Protein AF-H0A6E3-F1 (afdb_monomer)

pLDDT: mean 89.05, std 9.25, range [50.0, 97.38]

Foldseek 3Di:
DDQDPVRDDDDFDDDVPDTPLQVCLLQVNADDPVVPDPDPVSVVSNVNCLVVCGDQNVDPDRDHPVRVVVVVD

Mean predicted aligned error: 4.82 Å

Nearest PDB structures (foldseek):
  4wrd-assembly1_A  TM=7.782E-01  e=9.774E-03  Staphylococcus aureus subsp. aureus COL
  7knw-assembly3_C  TM=6.550E-01  e=3.627E-02  Homo sapiens
  7knw-assembly2_B  TM=6.547E-01  e=3.627E-02  Homo sapiens
  7knx-assembly3_C  TM=7.749E-01  e=2.684E-01  Homo sapiens

Radius of gyration: 13.44 Å; Cα contacts (8 Å, |Δi|>4): 70; chains: 1; bounding box: 28×34×32 Å

Secondary structure (DSSP, 8-state):
-EE-TTSPEE---EETTEEHHHHHHHTTSS---TTT---SHHHHHHHHHHHTT-GGGGSSSPPPHHHHHHHT-

Structure (mmCIF, N/CA/C/O backbone):
data_AF-H0A6E3-F1
#
_entry.id   AF-H0A6E3-F1
#
loop_
_atom_site.group_PDB
_atom_site.id
_atom_site.type_symbol
_atom_site.label_atom_id
_atom_site.label_alt_id
_atom_site.label_comp_id
_atom_site.label_asym_id
_atom_site.label_entity_id
_atom_site.label_seq_id
_atom_site.pdbx_PDB_ins_code
_atom_site.Cartn_x
_atom_site.Cartn_y
_atom_site.Cartn_z
_atom_site.occupancy
_atom_site.B_iso_or_equiv
_a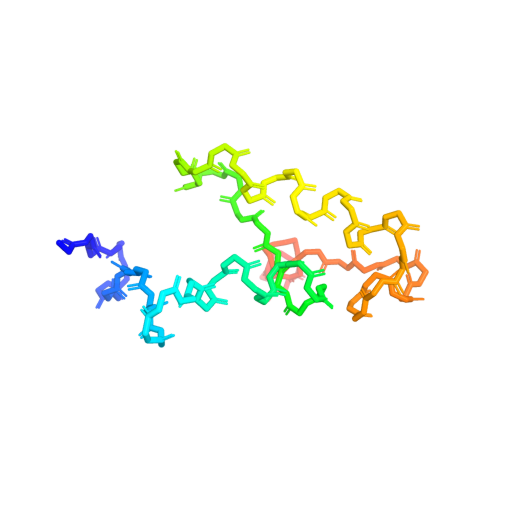tom_site.auth_seq_id
_atom_site.auth_comp_id
_atom_site.auth_asym_id
_atom_site.auth_atom_id
_atom_site.pdbx_PDB_model_num
ATOM 1 N N . MET A 1 1 ? -6.976 16.919 5.191 1.00 55.69 1 MET A N 1
ATOM 2 C CA . MET A 1 1 ? -6.968 16.329 3.839 1.00 55.69 1 MET A CA 1
ATOM 3 C C . MET A 1 1 ? -5.660 16.739 3.206 1.00 55.69 1 MET A C 1
ATOM 5 O O . MET A 1 1 ? -5.343 17.919 3.274 1.00 55.69 1 MET A O 1
ATOM 9 N N . ASP A 1 2 ? -4.869 15.780 2.737 1.00 65.56 2 ASP A N 1
ATOM 10 C CA . ASP A 1 2 ? -3.585 16.071 2.095 1.00 65.56 2 ASP A CA 1
ATOM 11 C C . ASP A 1 2 ? -3.849 16.151 0.587 1.00 65.56 2 ASP A C 1
ATOM 13 O O . ASP A 1 2 ? -4.507 15.264 0.041 1.00 65.56 2 ASP A O 1
ATOM 17 N N . VAL A 1 3 ? -3.448 17.237 -0.067 1.00 72.12 3 VAL A N 1
ATOM 18 C CA . VAL A 1 3 ? -3.586 17.39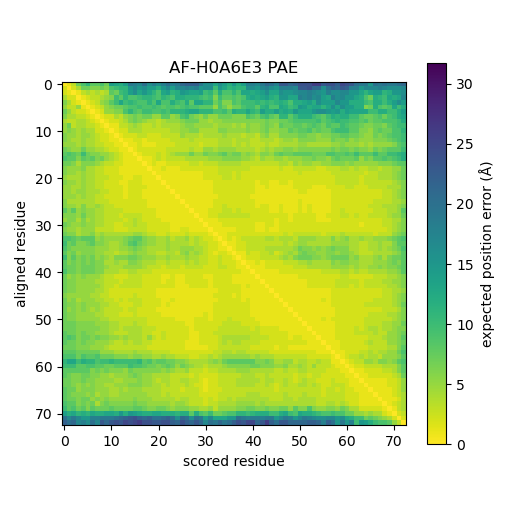5 -1.521 1.00 72.12 3 VAL A CA 1
ATOM 19 C C . VAL A 1 3 ? -2.199 17.209 -2.101 1.00 72.12 3 VAL A C 1
ATOM 21 O O . VAL A 1 3 ? -1.263 17.912 -1.720 1.00 72.12 3 VAL A O 1
ATOM 24 N N . ASP A 1 4 ? -2.037 16.218 -2.973 1.00 75.00 4 ASP A N 1
ATOM 25 C CA . ASP A 1 4 ? -0.728 15.978 -3.563 1.00 75.00 4 ASP A CA 1
ATOM 26 C C . ASP A 1 4 ? -0.388 16.999 -4.662 1.00 75.00 4 ASP A C 1
ATOM 28 O O . ASP A 1 4 ? -1.212 17.798 -5.097 1.00 75.00 4 ASP A O 1
ATOM 32 N N . ARG A 1 5 ? 0.856 16.956 -5.154 1.00 75.94 5 ARG A N 1
ATOM 33 C CA . ARG A 1 5 ? 1.368 17.862 -6.202 1.00 75.94 5 ARG A CA 1
ATOM 34 C C . ARG A 1 5 ? 0.630 17.793 -7.552 1.00 75.94 5 ARG A C 1
ATOM 36 O O . ARG A 1 5 ? 1.017 18.504 -8.473 1.00 75.94 5 ARG A O 1
ATOM 43 N N . TYR A 1 6 ? -0.336 16.888 -7.697 1.00 79.25 6 TYR A N 1
ATOM 44 C CA . TYR A 1 6 ? -1.170 16.711 -8.885 1.00 79.25 6 TYR A CA 1
ATOM 45 C C . TYR A 1 6 ? -2.643 17.043 -8.604 1.00 79.25 6 TYR A C 1
ATOM 47 O O . TYR A 1 6 ? -3.508 16.614 -9.363 1.00 79.25 6 TYR A O 1
ATOM 55 N N . ASP A 1 7 ? -2.920 17.774 -7.520 1.00 80.44 7 ASP A N 1
ATOM 56 C CA . ASP A 1 7 ? -4.255 18.236 -7.122 1.00 80.44 7 ASP A CA 1
ATOM 57 C C . ASP A 1 7 ? -5.235 17.098 -6.783 1.00 80.44 7 ASP A C 1
ATOM 59 O O . ASP A 1 7 ? -6.455 17.206 -6.905 1.00 80.44 7 ASP A O 1
ATOM 63 N N . ARG A 1 8 ? -4.693 15.953 -6.346 1.00 83.06 8 ARG A N 1
ATOM 64 C CA . ARG A 1 8 ? -5.494 14.805 -5.908 1.00 83.06 8 ARG A CA 1
ATOM 65 C C . ARG A 1 8 ? -5.659 14.842 -4.400 1.00 83.06 8 ARG A C 1
ATOM 67 O O . ARG A 1 8 ? -4.676 14.938 -3.666 1.00 83.06 8 ARG A O 1
ATOM 74 N N . THR A 1 9 ? -6.892 14.682 -3.930 1.00 82.00 9 THR A N 1
ATOM 75 C CA . THR A 1 9 ? -7.171 14.489 -2.505 1.00 82.00 9 THR A CA 1
ATOM 76 C C . THR A 1 9 ? -6.702 13.105 -2.056 1.00 82.00 9 THR A C 1
ATOM 78 O O . THR A 1 9 ? -7.169 12.083 -2.558 1.00 82.00 9 THR A O 1
ATOM 81 N N . VAL A 1 10 ? -5.795 13.068 -1.082 1.00 81.88 10 VAL A N 1
ATOM 82 C CA . VAL A 1 10 ? -5.298 11.849 -0.439 1.00 81.88 10 VAL A CA 1
ATOM 83 C C . VAL A 1 10 ? -5.981 11.684 0.916 1.00 81.88 10 VAL A C 1
ATOM 85 O O . VAL A 1 10 ? -6.001 12.597 1.750 1.00 81.88 10 VAL A O 1
ATOM 88 N N . GLY A 1 11 ? -6.540 10.498 1.146 1.00 84.50 11 GLY A N 1
ATOM 89 C CA . GLY A 1 11 ? -7.262 10.180 2.371 1.00 84.50 11 GLY A CA 1
ATOM 90 C C . GLY A 1 11 ? -7.305 8.687 2.679 1.00 84.50 11 GLY A C 1
ATOM 91 O O . GLY A 1 11 ? -6.996 7.841 1.838 1.00 84.50 11 GLY A O 1
ATOM 92 N N . ARG A 1 12 ? -7.698 8.379 3.917 1.00 87.06 12 ARG A N 1
ATOM 93 C CA . ARG A 1 12 ? -8.091 7.032 4.344 1.00 87.06 12 ARG A CA 1
ATOM 94 C C . ARG A 1 12 ? -9.600 6.909 4.221 1.00 87.06 12 ARG A C 1
ATOM 96 O O . ARG A 1 12 ? -10.323 7.817 4.627 1.00 87.06 12 ARG A O 1
ATOM 103 N N . ILE A 1 13 ? -10.050 5.802 3.647 1.00 89.94 13 ILE A N 1
ATOM 104 C CA . ILE A 1 13 ? -11.468 5.501 3.470 1.00 89.94 13 ILE A CA 1
ATOM 105 C C . ILE A 1 13 ? -11.830 4.412 4.469 1.00 89.94 13 ILE A C 1
ATOM 107 O O . ILE A 1 13 ? -11.147 3.392 4.547 1.00 89.94 13 ILE A O 1
ATOM 111 N N . TYR A 1 14 ? -12.915 4.631 5.206 1.00 92.50 14 TYR A N 1
ATOM 112 C CA . TYR A 1 14 ? -13.422 3.683 6.187 1.00 92.50 14 TYR A CA 1
ATOM 113 C C . TYR A 1 14 ? -14.810 3.186 5.797 1.00 92.50 14 TYR A C 1
ATOM 115 O O . TYR A 1 14 ? -15.653 3.960 5.342 1.00 92.50 14 TYR A O 1
ATOM 123 N N . THR A 1 15 ? -15.053 1.897 6.017 1.00 94.44 15 THR A N 1
ATOM 124 C CA . THR A 1 15 ? -16.385 1.283 5.947 1.00 94.44 15 THR A CA 1
ATOM 125 C C . THR A 1 15 ? -16.717 0.722 7.327 1.00 94.44 15 THR A C 1
ATOM 127 O O . THR A 1 15 ? -16.253 -0.346 7.723 1.00 94.44 15 THR A O 1
ATOM 130 N N . GLY A 1 16 ? -17.442 1.508 8.128 1.00 93.38 16 GLY A N 1
ATOM 131 C CA . GLY A 1 16 ? -17.586 1.233 9.559 1.00 93.38 16 GLY A CA 1
ATOM 132 C C . GLY A 1 16 ? -16.215 1.241 10.261 1.00 93.38 16 GLY A C 1
ATOM 133 O O . GLY A 1 16 ? -15.490 2.225 10.120 1.00 93.38 16 GLY A O 1
ATOM 134 N N . PRO A 1 17 ? -15.828 0.175 10.989 1.00 92.38 17 PRO A N 1
ATOM 135 C CA . PRO A 1 17 ? -14.525 0.096 11.654 1.00 92.38 17 PRO A CA 1
ATOM 136 C C . PRO A 1 17 ? -13.370 -0.296 10.713 1.00 92.38 17 PRO A C 1
ATOM 138 O O . PRO A 1 17 ? -12.221 -0.338 11.146 1.00 92.38 17 PRO A O 1
ATOM 141 N N . VAL A 1 18 ? -13.652 -0.629 9.448 1.00 92.12 1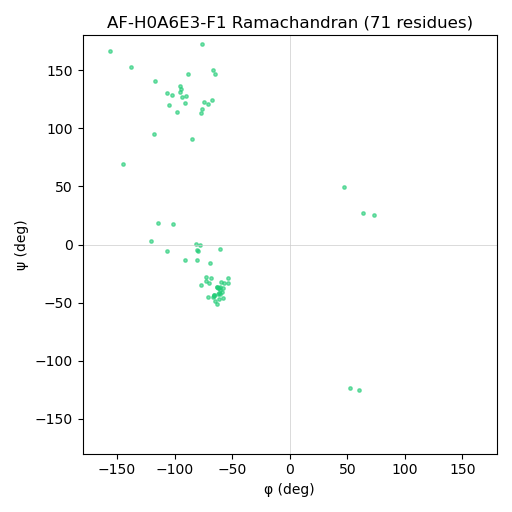8 VAL A N 1
ATOM 142 C CA . VAL A 1 18 ? -12.657 -1.172 8.513 1.00 92.12 18 VAL A CA 1
ATOM 143 C C . VAL A 1 18 ? -11.979 -0.050 7.740 1.00 92.12 18 VAL A C 1
ATOM 145 O O . VAL A 1 18 ? -12.646 0.670 6.999 1.00 92.12 18 VAL A O 1
ATOM 148 N N . ASP A 1 19 ? -10.653 0.046 7.844 1.00 94.44 19 ASP A N 1
ATOM 149 C CA . ASP A 1 19 ? -9.835 0.829 6.913 1.00 94.44 19 ASP A CA 1
ATOM 150 C C . ASP A 1 19 ? -9.664 0.065 5.593 1.00 94.44 19 ASP A C 1
ATOM 152 O O . ASP A 1 19 ? -8.992 -0.969 5.526 1.00 94.44 19 ASP A O 1
ATOM 156 N N . VAL A 1 20 ? -10.253 0.604 4.528 1.00 94.44 20 VAL A N 1
ATOM 157 C CA . VAL A 1 20 ? -10.231 0.001 3.191 1.00 94.44 20 VAL A CA 1
ATOM 158 C C . VAL A 1 20 ? -8.807 -0.079 2.637 1.00 94.44 20 VAL A C 1
ATOM 160 O O . VAL A 1 20 ? -8.456 -1.074 2.004 1.00 94.44 20 VAL A O 1
ATOM 163 N N . ASN A 1 21 ? -7.953 0.912 2.907 1.00 92.75 21 ASN A N 1
ATOM 164 C CA . ASN A 1 21 ? -6.573 0.910 2.417 1.00 92.75 21 ASN A CA 1
ATOM 165 C C . ASN A 1 21 ? -5.770 -0.231 3.053 1.00 92.75 21 ASN A C 1
ATOM 167 O O . ASN A 1 21 ? -5.048 -0.949 2.357 1.00 92.75 21 ASN A O 1
ATOM 171 N N . ALA A 1 22 ? -5.918 -0.415 4.368 1.00 94.81 22 ALA A N 1
ATOM 172 C CA . ALA A 1 22 ? -5.270 -1.505 5.091 1.00 94.81 22 ALA A CA 1
ATOM 173 C C . ALA A 1 22 ? -5.754 -2.868 4.586 1.00 94.81 22 ALA A C 1
ATOM 175 O O . ALA A 1 22 ? -4.946 -3.766 4.336 1.00 94.81 22 ALA A O 1
ATOM 176 N N . GLU A 1 23 ? -7.059 -2.999 4.351 1.00 96.31 23 GLU A N 1
ATOM 177 C CA . GLU A 1 23 ? -7.650 -4.236 3.856 1.00 96.31 23 GLU A CA 1
ATOM 178 C C . GLU A 1 23 ? -7.179 -4.586 2.438 1.00 96.31 23 GLU A C 1
ATOM 180 O O . GLU A 1 23 ? -6.782 -5.725 2.180 1.00 96.31 23 GLU A O 1
ATOM 185 N N . MET A 1 24 ? -7.118 -3.606 1.532 1.00 96.19 24 MET A N 1
ATOM 186 C CA . MET A 1 24 ? -6.583 -3.809 0.181 1.00 96.19 24 MET A CA 1
ATOM 187 C C . MET A 1 24 ? -5.130 -4.296 0.205 1.00 96.19 24 MET A C 1
ATOM 189 O O . MET A 1 24 ? -4.760 -5.191 -0.5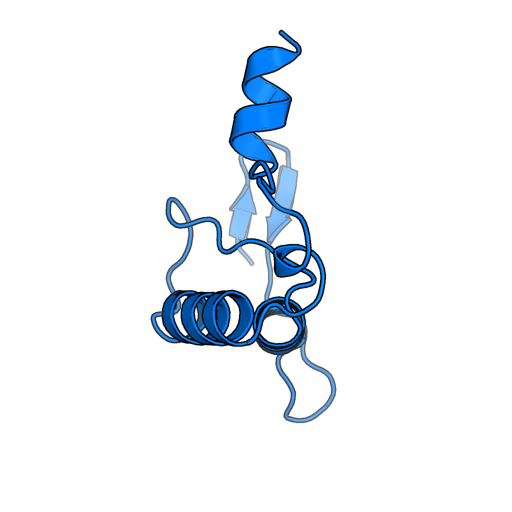59 1.00 96.19 24 MET A O 1
ATOM 193 N N . VAL A 1 25 ? -4.299 -3.747 1.095 1.00 96.56 25 VAL A N 1
ATOM 194 C CA . VAL A 1 25 ? -2.911 -4.201 1.267 1.00 96.56 25 VAL A CA 1
ATOM 195 C C . VAL A 1 25 ? -2.871 -5.625 1.829 1.00 96.56 25 VAL A C 1
ATOM 197 O O . VAL A 1 25 ? -2.156 -6.473 1.288 1.00 96.56 25 VAL A O 1
ATOM 200 N N . ARG A 1 26 ? -3.675 -5.926 2.856 1.00 96.44 26 ARG A N 1
ATOM 201 C CA . ARG A 1 26 ? -3.755 -7.253 3.496 1.00 96.44 26 ARG A CA 1
ATOM 202 C C . ARG A 1 26 ? -4.196 -8.359 2.530 1.00 96.44 26 ARG A C 1
ATOM 204 O O . ARG A 1 26 ? -3.702 -9.491 2.611 1.00 96.44 26 ARG A O 1
ATOM 211 N N . GLN A 1 27 ? -5.103 -8.034 1.609 1.00 96.94 27 GLN A N 1
ATOM 212 C CA . GLN A 1 27 ? -5.563 -8.932 0.545 1.00 96.94 27 GLN A CA 1
ATOM 213 C C . GLN A 1 27 ? -4.592 -9.010 -0.648 1.00 96.94 27 GLN A C 1
ATOM 215 O O . GLN A 1 27 ? -4.791 -9.820 -1.553 1.00 96.94 27 GLN A O 1
ATOM 220 N N . GLY A 1 28 ? -3.522 -8.209 -0.657 1.00 96.44 28 GLY A N 1
ATOM 221 C CA . GLY A 1 28 ? -2.544 -8.177 -1.744 1.00 96.44 28 GLY A CA 1
ATOM 222 C C . GLY A 1 28 ? -3.053 -7.499 -3.016 1.00 96.44 28 GLY A C 1
ATOM 223 O O . GLY A 1 28 ? -2.569 -7.811 -4.097 1.00 96.44 28 GLY A O 1
ATOM 224 N N . MET A 1 29 ? -4.029 -6.597 -2.905 1.00 95.69 29 MET A N 1
ATOM 225 C CA . MET A 1 29 ? -4.589 -5.826 -4.025 1.00 95.69 29 MET A CA 1
ATOM 226 C C . MET A 1 29 ? -3.879 -4.484 -4.242 1.00 95.69 29 MET A C 1
ATOM 228 O O . MET A 1 29 ? -4.079 -3.841 -5.270 1.00 95.69 29 MET A O 1
ATOM 232 N N . ALA A 1 30 ? -3.062 -4.044 -3.284 1.00 95.50 30 ALA A N 1
ATOM 233 C CA . ALA A 1 30 ? -2.390 -2.752 -3.325 1.00 95.50 30 ALA A CA 1
ATOM 234 C C . ALA A 1 30 ? -0.930 -2.837 -2.864 1.00 95.50 30 ALA A C 1
ATOM 236 O O . ALA A 1 30 ? -0.560 -3.674 -2.039 1.00 95.50 30 ALA A O 1
ATOM 237 N N . TRP A 1 31 ? -0.117 -1.913 -3.381 1.00 95.31 31 TRP A N 1
ATOM 238 C CA . TRP A 1 31 ? 1.251 -1.674 -2.933 1.00 95.31 31 TRP A CA 1
ATOM 239 C C . TRP A 1 31 ? 1.291 -0.534 -1.919 1.00 95.31 31 TRP A C 1
ATOM 241 O O . TRP A 1 31 ? 0.714 0.531 -2.135 1.00 95.31 31 TRP A O 1
ATOM 251 N N . VAL A 1 32 ? 2.056 -0.725 -0.852 1.00 94.56 32 VAL A N 1
ATOM 252 C CA . VAL A 1 32 ? 2.389 0.323 0.109 1.00 94.56 32 VAL A CA 1
ATOM 253 C C . VAL A 1 32 ? 3.447 1.220 -0.503 1.00 94.56 32 VAL A C 1
ATOM 255 O O . VAL A 1 32 ? 4.578 0.796 -0.756 1.00 94.56 32 VAL A O 1
ATOM 258 N N . TYR A 1 33 ? 3.090 2.483 -0.714 1.00 90.81 33 TYR A N 1
ATOM 259 C CA . TYR A 1 33 ? 4.033 3.460 -1.227 1.00 90.81 3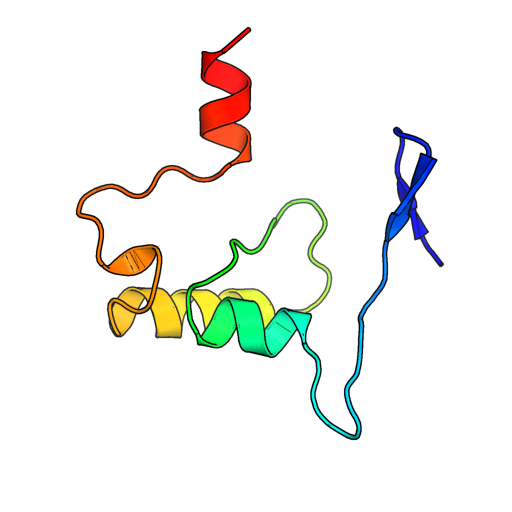3 TYR A CA 1
ATOM 260 C C . TYR A 1 33 ? 4.863 4.056 -0.086 1.00 90.81 33 TYR A C 1
ATOM 262 O O . TYR A 1 33 ? 4.491 5.053 0.531 1.00 90.81 33 TYR A O 1
ATOM 270 N N . THR A 1 34 ? 6.007 3.431 0.190 1.00 84.94 34 THR A N 1
ATOM 271 C CA 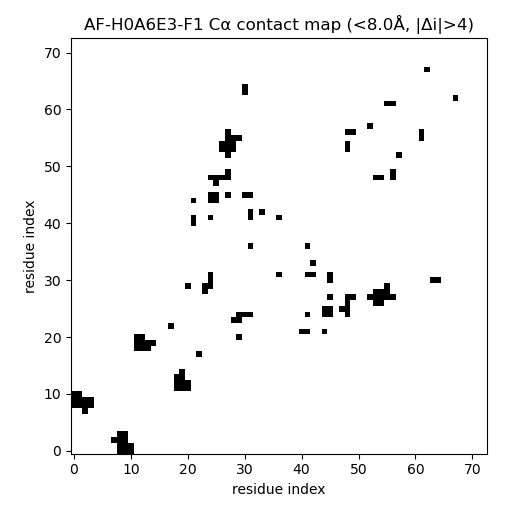. THR A 1 34 ? 6.864 3.734 1.351 1.00 84.94 34 THR A CA 1
ATOM 272 C C . THR A 1 34 ? 7.261 5.205 1.469 1.00 84.94 34 THR A C 1
ATOM 274 O O . THR A 1 34 ? 7.335 5.713 2.580 1.00 84.94 34 THR A O 1
ATOM 277 N N . ARG A 1 35 ? 7.442 5.917 0.347 1.00 84.75 35 ARG A N 1
ATOM 278 C CA . ARG A 1 35 ? 7.831 7.340 0.330 1.00 84.75 35 ARG A CA 1
ATOM 279 C C . ARG A 1 35 ? 6.839 8.265 1.043 1.00 84.75 35 ARG A C 1
ATOM 281 O O . ARG A 1 35 ? 7.257 9.283 1.583 1.00 84.75 35 ARG A O 1
ATOM 288 N N . TYR A 1 36 ? 5.548 7.941 1.010 1.00 82.56 36 TYR A N 1
ATOM 289 C CA . TYR A 1 36 ? 4.487 8.771 1.597 1.00 82.56 36 TYR A CA 1
ATOM 290 C C . TYR A 1 36 ? 3.697 8.039 2.681 1.00 82.56 36 TYR A C 1
ATOM 292 O O . TYR A 1 36 ? 2.737 8.580 3.227 1.00 82.56 36 TYR A O 1
ATOM 300 N N . ASN A 1 37 ? 4.093 6.810 3.005 1.00 86.94 37 ASN A N 1
ATOM 301 C CA . ASN A 1 37 ? 3.438 6.036 4.035 1.00 86.94 37 ASN A CA 1
ATOM 302 C C . ASN A 1 37 ? 3.818 6.563 5.424 1.00 86.94 37 ASN A C 1
ATOM 304 O O . ASN A 1 37 ? 4.993 6.583 5.783 1.00 86.94 37 ASN A O 1
ATOM 308 N N . ARG A 1 38 ? 2.812 6.940 6.214 1.00 85.75 38 ARG A N 1
ATOM 309 C CA . ARG A 1 38 ? 2.967 7.316 7.629 1.00 85.75 38 ARG A CA 1
ATOM 310 C C . ARG A 1 38 ? 2.427 6.252 8.587 1.00 85.75 38 ARG A C 1
ATOM 312 O O . ARG A 1 38 ? 2.579 6.405 9.792 1.00 85.75 38 ARG A O 1
ATOM 319 N N . ASP A 1 39 ? 1.796 5.201 8.063 1.00 88.88 39 ASP A N 1
ATOM 320 C CA . ASP A 1 39 ? 1.170 4.147 8.856 1.00 88.88 39 ASP A CA 1
ATOM 321 C C . ASP A 1 39 ? 2.120 2.935 8.972 1.00 88.88 39 ASP A C 1
ATOM 323 O O . ASP A 1 39 ? 2.423 2.292 7.959 1.00 88.88 39 ASP A O 1
ATOM 327 N N . PRO A 1 40 ? 2.630 2.611 10.174 1.00 89.50 40 PRO A N 1
ATOM 328 C CA . PRO A 1 40 ? 3.564 1.503 10.359 1.00 89.50 40 PRO A CA 1
ATOM 329 C C . PRO A 1 40 ? 2.920 0.121 10.165 1.00 89.50 40 PRO A C 1
ATOM 331 O O . PRO A 1 40 ? 3.647 -0.857 9.975 1.00 89.50 40 PRO A O 1
ATOM 334 N N . GLU A 1 41 ? 1.588 0.008 10.170 1.00 92.25 41 GLU A N 1
ATOM 335 C CA . GLU A 1 41 ? 0.908 -1.274 9.972 1.00 92.25 41 GLU A CA 1
ATOM 336 C C . GLU A 1 41 ? 0.892 -1.704 8.505 1.00 92.25 41 GLU A C 1
ATOM 338 O O . GLU A 1 41 ? 1.029 -2.893 8.207 1.00 92.25 41 GLU A O 1
ATOM 343 N N . LEU A 1 42 ? 0.788 -0.757 7.567 1.00 94.31 42 LEU A N 1
ATOM 344 C CA . LEU A 1 42 ? 0.688 -1.078 6.140 1.00 94.31 42 LEU A CA 1
ATOM 345 C C . LEU A 1 42 ? 1.879 -1.914 5.620 1.00 94.31 42 LEU A C 1
ATOM 347 O O . LEU A 1 42 ? 1.639 -2.930 4.961 1.00 94.31 42 LEU A O 1
ATOM 351 N N . PRO A 1 43 ? 3.155 -1.591 5.924 1.00 95.25 43 PRO A N 1
ATOM 352 C CA . PRO A 1 43 ? 4.291 -2.430 5.540 1.00 95.25 43 PRO A CA 1
ATOM 353 C C . PRO A 1 43 ? 4.206 -3.858 6.091 1.00 95.25 43 PRO A C 1
ATOM 355 O O . PRO A 1 43 ? 4.554 -4.803 5.379 1.00 95.25 43 PRO A O 1
ATOM 358 N N . ARG A 1 44 ? 3.711 -4.021 7.327 1.00 96.00 44 ARG A N 1
ATOM 359 C CA . ARG A 1 44 ? 3.516 -5.330 7.968 1.00 96.00 44 ARG A CA 1
ATOM 360 C C . ARG A 1 44 ? 2.465 -6.146 7.216 1.00 96.00 44 ARG A C 1
ATOM 362 O O . ARG A 1 44 ? 2.743 -7.277 6.826 1.00 96.00 44 ARG A O 1
ATOM 369 N N . LEU A 1 45 ? 1.312 -5.546 6.917 1.00 96.69 45 LEU A N 1
ATOM 370 C CA . LEU A 1 45 ? 0.241 -6.185 6.141 1.00 96.69 45 LEU A CA 1
ATOM 371 C C . LEU A 1 45 ? 0.699 -6.567 4.728 1.00 96.69 45 LEU A C 1
ATOM 373 O O . LEU A 1 45 ? 0.347 -7.633 4.223 1.00 96.69 45 LEU A O 1
ATOM 377 N N . GLN A 1 46 ? 1.530 -5.737 4.094 1.00 96.81 46 GLN A N 1
ATOM 378 C CA . GLN A 1 46 ? 2.099 -6.067 2.791 1.00 96.81 46 GLN A CA 1
ATOM 379 C C . GLN A 1 46 ? 3.040 -7.273 2.876 1.00 96.81 46 GLN A C 1
ATOM 381 O O . GLN A 1 46 ? 3.007 -8.137 2.000 1.00 96.81 46 GLN A O 1
ATOM 386 N N . ALA A 1 47 ? 3.894 -7.331 3.902 1.00 96.06 47 ALA A N 1
ATOM 387 C CA . ALA A 1 47 ? 4.798 -8.458 4.110 1.00 96.06 47 ALA A CA 1
ATOM 388 C C . ALA A 1 47 ? 4.019 -9.766 4.325 1.00 96.06 47 ALA A C 1
ATOM 390 O O . ALA A 1 47 ? 4.358 -10.784 3.722 1.00 96.06 47 ALA A O 1
ATOM 391 N N . GLU A 1 48 ? 2.928 -9.723 5.092 1.00 97.12 48 GLU A N 1
ATOM 392 C CA . GLU A 1 48 ? 2.019 -10.862 5.253 1.00 97.12 48 GLU A CA 1
ATOM 393 C C . GLU A 1 48 ? 1.381 -11.287 3.928 1.00 97.12 48 GLU A C 1
ATOM 395 O O . GLU A 1 48 ? 1.374 -12.473 3.594 1.00 97.12 48 GLU A O 1
ATOM 400 N N . ALA A 1 49 ? 0.869 -10.334 3.144 1.00 97.38 49 ALA A N 1
ATOM 401 C CA . ALA A 1 49 ? 0.261 -10.625 1.850 1.00 97.38 49 ALA A CA 1
ATOM 402 C C . ALA A 1 49 ? 1.270 -11.245 0.866 1.00 97.38 49 ALA A C 1
ATOM 404 O O . ALA A 1 49 ? 0.909 -12.169 0.130 1.00 97.38 49 ALA A O 1
ATOM 405 N N . LYS A 1 50 ? 2.532 -10.790 0.895 1.00 95.69 50 LYS A N 1
ATOM 406 C CA . LYS A 1 50 ? 3.648 -11.364 0.127 1.00 95.69 50 LYS A CA 1
ATOM 407 C C . LYS A 1 50 ? 3.951 -12.798 0.547 1.00 95.69 50 LYS A C 1
ATOM 409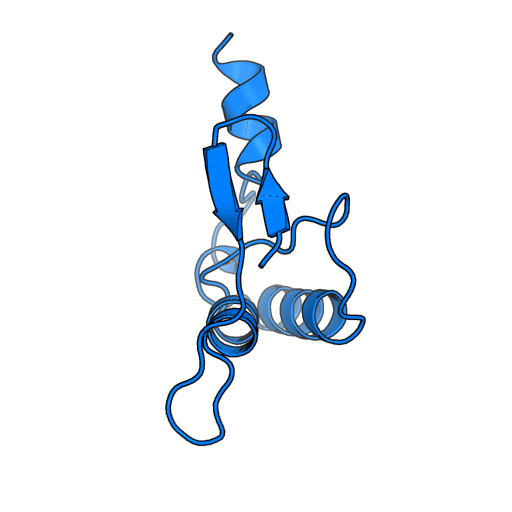 O O . LYS A 1 50 ? 3.985 -13.681 -0.306 1.00 95.69 50 LYS A O 1
ATOM 414 N N . ALA A 1 51 ? 4.129 -13.034 1.847 1.00 96.62 51 ALA A N 1
ATOM 415 C CA . ALA A 1 51 ? 4.420 -14.362 2.388 1.00 96.62 51 ALA A CA 1
ATOM 416 C C . ALA A 1 51 ? 3.294 -15.362 2.077 1.00 96.62 51 ALA A C 1
ATOM 418 O O . ALA A 1 51 ? 3.554 -16.503 1.704 1.00 96.62 51 ALA A O 1
ATOM 419 N N . ALA A 1 52 ? 2.041 -14.909 2.151 1.00 96.88 52 ALA A N 1
ATOM 420 C CA . ALA A 1 52 ? 0.864 -15.708 1.824 1.00 96.88 52 ALA A CA 1
ATOM 421 C C . ALA A 1 52 ? 0.555 -15.783 0.314 1.00 96.88 52 ALA A C 1
ATOM 423 O O . ALA A 1 52 ? -0.443 -16.398 -0.060 1.00 96.88 52 ALA A O 1
ATOM 424 N N . ARG A 1 53 ? 1.365 -15.147 -0.549 1.00 96.00 53 ARG A N 1
ATOM 425 C CA . ARG A 1 53 ? 1.170 -15.065 -2.009 1.00 96.00 53 ARG A CA 1
ATOM 426 C C . ARG A 1 53 ? -0.269 -14.683 -2.384 1.00 96.00 53 ARG A C 1
ATOM 428 O O . ARG A 1 53 ? -0.912 -15.358 -3.183 1.00 96.00 53 ARG A O 1
ATOM 435 N N . ARG A 1 54 ? -0.815 -13.630 -1.767 1.00 97.00 54 ARG A N 1
ATOM 436 C CA . ARG A 1 54 ? -2.185 -13.143 -2.029 1.00 97.00 54 ARG A CA 1
ATOM 437 C C . ARG A 1 54 ? -2.219 -12.136 -3.178 1.00 97.00 54 ARG A C 1
ATOM 439 O O . ARG A 1 54 ? -1.295 -11.345 -3.319 1.00 97.00 54 ARG A O 1
ATOM 446 N N . GLY A 1 55 ? -3.302 -12.120 -3.956 1.00 95.50 55 GLY A N 1
ATOM 447 C CA . GLY A 1 55 ? -3.533 -11.105 -4.992 1.00 95.50 55 GLY A CA 1
ATOM 448 C C . GLY A 1 55 ? -2.358 -10.960 -5.965 1.00 95.50 55 GLY A C 1
ATOM 449 O O . GLY A 1 55 ? -1.913 -11.951 -6.547 1.00 95.50 55 GLY A O 1
ATOM 450 N N . LEU A 1 56 ? -1.835 -9.736 -6.082 1.00 94.44 56 LEU A N 1
ATOM 451 C CA . LEU A 1 56 ? -0.678 -9.370 -6.912 1.00 94.44 56 LEU A CA 1
ATOM 452 C C . LEU A 1 56 ? 0.562 -10.237 -6.615 1.00 94.44 56 LEU A C 1
ATOM 454 O O . LEU A 1 56 ? 1.373 -10.497 -7.496 1.00 94.44 56 LEU A O 1
ATOM 458 N N . TRP A 1 57 ? 0.707 -10.737 -5.384 1.00 95.38 57 TRP A N 1
ATOM 459 C CA . TRP A 1 57 ? 1.862 -11.533 -4.943 1.00 95.38 57 TRP A CA 1
ATOM 460 C C . TRP A 1 57 ? 1.838 -12.995 -5.408 1.00 95.38 57 TRP A C 1
ATOM 462 O O . TRP A 1 57 ? 2.747 -13.763 -5.082 1.00 95.38 57 TRP A O 1
ATOM 472 N N . ARG A 1 58 ? 0.796 -13.408 -6.139 1.00 94.12 58 ARG A N 1
ATOM 473 C CA . ARG A 1 58 ? 0.756 -14.713 -6.821 1.00 94.12 58 ARG A CA 1
ATOM 474 C C . ARG A 1 58 ? 1.679 -14.747 -8.033 1.00 94.12 58 ARG A C 1
ATOM 476 O O . ARG A 1 58 ? 2.154 -15.819 -8.400 1.00 94.12 58 ARG A O 1
ATOM 483 N N . GLU A 1 59 ? 1.920 -13.592 -8.640 1.00 90.88 59 GLU A N 1
ATOM 484 C CA . GLU A 1 59 ? 2.827 -13.454 -9.770 1.00 90.88 59 GLU A CA 1
ATOM 485 C C . GLU A 1 59 ? 4.274 -13.734 -9.345 1.00 90.88 59 GLU A C 1
ATOM 487 O O . GLU A 1 59 ? 4.665 -13.510 -8.198 1.00 90.88 59 GLU A O 1
ATOM 492 N N . ALA A 1 60 ? 5.088 -14.241 -10.273 1.00 86.94 60 ALA A N 1
ATOM 493 C CA . ALA A 1 60 ? 6.479 -14.589 -9.984 1.00 86.94 60 ALA A CA 1
ATOM 494 C C . ALA A 1 60 ? 7.364 -13.351 -9.761 1.00 86.94 60 ALA A C 1
ATOM 496 O O . ALA A 1 6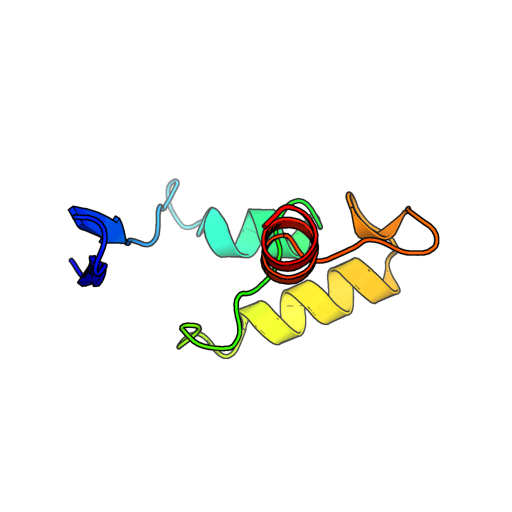0 ? 8.296 -13.402 -8.962 1.00 86.94 60 ALA A O 1
ATOM 497 N N . ASN A 1 61 ? 7.074 -12.249 -10.456 1.00 88.44 61 ASN A N 1
ATOM 498 C CA . ASN A 1 61 ? 7.841 -11.010 -10.362 1.00 88.44 61 ASN A CA 1
ATOM 499 C C . ASN A 1 61 ? 6.919 -9.781 -10.489 1.00 88.44 61 ASN A C 1
ATOM 501 O O . ASN A 1 61 ? 6.935 -9.105 -11.520 1.00 88.44 61 ASN A O 1
ATOM 505 N N . PRO A 1 62 ? 6.062 -9.517 -9.484 1.00 90.94 62 PRO A N 1
ATOM 506 C CA . PRO A 1 62 ? 5.150 -8.385 -9.530 1.00 90.94 62 PRO A CA 1
ATOM 507 C C . PRO A 1 62 ? 5.944 -7.077 -9.452 1.00 90.94 62 PRO A C 1
ATOM 509 O O . PRO A 1 62 ? 6.703 -6.842 -8.508 1.00 90.94 62 PRO A O 1
ATOM 512 N N . VAL A 1 63 ? 5.750 -6.207 -10.441 1.00 90.56 63 VAL A N 1
ATOM 513 C CA . VAL A 1 63 ? 6.446 -4.918 -10.539 1.00 90.56 63 VAL A CA 1
ATOM 514 C C . VAL A 1 63 ? 5.624 -3.844 -9.825 1.00 90.56 63 VAL A C 1
ATOM 516 O O . VAL A 1 63 ? 4.435 -3.690 -10.123 1.00 90.56 63 VAL A O 1
ATOM 519 N N . PRO A 1 64 ? 6.208 -3.062 -8.901 1.00 91.31 64 PRO A N 1
ATOM 520 C CA . PRO A 1 64 ? 5.465 -1.993 -8.263 1.00 91.31 64 PRO A CA 1
ATOM 521 C C . PRO A 1 64 ? 5.077 -0.906 -9.279 1.00 91.31 64 PRO A C 1
ATOM 523 O O . PRO A 1 64 ? 5.854 -0.590 -10.187 1.00 91.31 64 PRO A O 1
ATOM 526 N N . PRO A 1 65 ? 3.913 -0.250 -9.111 1.00 89.88 65 PRO A N 1
ATOM 527 C CA . PRO A 1 65 ? 3.397 0.695 -10.100 1.00 89.88 65 PRO A CA 1
ATOM 528 C C . PRO A 1 65 ? 4.344 1.855 -10.423 1.00 89.88 65 PRO A C 1
ATOM 530 O O . PRO A 1 65 ? 4.359 2.339 -11.552 1.00 89.88 65 PRO A O 1
ATOM 533 N N . TRP A 1 66 ? 5.134 2.326 -9.452 1.00 89.44 66 TRP A N 1
ATOM 534 C CA . TRP A 1 66 ? 6.096 3.407 -9.681 1.00 89.44 66 TRP A CA 1
ATOM 535 C C . TRP A 1 66 ? 7.305 2.958 -10.510 1.00 89.44 66 TRP A C 1
ATOM 537 O O . TRP A 1 66 ? 7.822 3.763 -11.279 1.00 89.44 66 TRP A O 1
ATOM 547 N N . ASP A 1 67 ? 7.734 1.696 -10.417 1.00 89.75 67 ASP A N 1
ATOM 548 C CA . ASP A 1 67 ? 8.798 1.152 -11.274 1.00 89.75 67 ASP A CA 1
ATOM 549 C C . ASP A 1 67 ? 8.295 0.995 -12.702 1.00 89.75 67 ASP A C 1
ATOM 551 O O . ASP A 1 67 ? 8.954 1.441 -13.639 1.00 89.75 67 ASP A O 1
ATOM 555 N N . TRP A 1 68 ? 7.086 0.456 -12.863 1.00 87.88 68 TRP A N 1
ATOM 556 C CA . TRP A 1 68 ? 6.450 0.321 -14.171 1.00 87.88 68 TRP A CA 1
ATOM 557 C C . TRP A 1 68 ? 6.245 1.678 -14.862 1.00 87.88 68 TRP A C 1
ATOM 559 O O . TRP A 1 68 ? 6.538 1.821 -16.047 1.00 87.88 68 TRP A O 1
ATOM 569 N N . ARG A 1 69 ? 5.804 2.708 -14.122 1.00 85.50 69 ARG A N 1
ATOM 570 C CA . ARG A 1 69 ? 5.650 4.070 -14.669 1.00 85.50 69 ARG A CA 1
ATOM 571 C C . ARG A 1 69 ? 6.980 4.674 -15.119 1.00 85.50 69 ARG A C 1
ATOM 573 O O . ARG A 1 69 ? 6.994 5.377 -16.121 1.00 85.50 69 ARG A O 1
ATOM 580 N N . ARG A 1 70 ? 8.080 4.405 -14.405 1.00 85.38 70 ARG A N 1
ATOM 581 C CA . ARG A 1 70 ? 9.419 4.905 -14.764 1.00 85.38 70 ARG A CA 1
ATOM 582 C C . ARG A 1 70 ? 9.975 4.280 -16.044 1.00 85.38 70 ARG A C 1
ATOM 584 O O . ARG A 1 70 ? 10.751 4.932 -16.719 1.00 85.38 70 ARG A O 1
ATOM 591 N N . GLN A 1 71 ? 9.581 3.051 -16.370 1.00 82.50 71 GLN A N 1
ATOM 592 C CA . GLN A 1 71 ? 10.039 2.343 -17.574 1.00 82.50 71 GLN A CA 1
ATOM 593 C C . GLN A 1 71 ? 9.298 2.765 -18.853 1.00 82.50 71 GLN A C 1
ATOM 595 O O . GLN A 1 71 ? 9.723 2.412 -19.946 1.00 82.50 71 GLN A O 1
ATOM 600 N N . ARG A 1 72 ? 8.172 3.481 -18.731 1.00 69.94 72 ARG A N 1
ATOM 601 C CA . ARG A 1 72 ? 7.332 3.914 -19.862 1.00 69.94 72 ARG A CA 1
ATOM 602 C C . ARG A 1 72 ? 7.534 5.386 -20.255 1.00 69.94 72 ARG A C 1
ATOM 604 O O . ARG A 1 72 ? 6.662 5.941 -20.920 1.00 69.94 72 ARG A O 1
ATOM 611 N N . HIS A 1 73 ? 8.640 5.998 -19.836 1.00 50.00 73 HIS A N 1
ATOM 612 C CA . HIS A 1 73 ? 9.013 7.379 -20.148 1.00 50.00 73 HIS A CA 1
ATOM 613 C C . HIS A 1 73 ? 10.380 7.447 -20.815 1.00 50.00 73 HI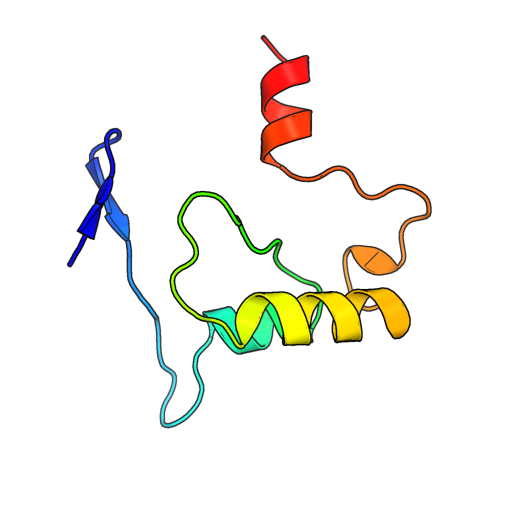S A C 1
ATOM 615 O O . HIS A 1 73 ? 11.262 6.663 -20.403 1.00 50.00 73 HIS A O 1
#

Sequence (73 aa):
MDVDRYDRTVGRIYTGPVDVNAEMVRQGMAWVYTRYNRDPELPRLQAEAKAARRGLWREANPVPPWDWRRQRH

Solvent-accessible surface area (backbone atoms only — not comparable to full-atom values): 4510 Å² total; per-residue (Å²): 130,50,66,48,103,81,77,43,83,48,79,86,52,66,63,84,94,42,49,50,65,55,48,35,20,44,51,16,73,48,82,77,57,69,93,78,58,85,61,79,60,48,63,54,33,37,52,50,11,49,76,68,37,24,58,55,42,60,49,96,76,69,73,54,70,71,60,55,56,60,71,76,107